Protein AF-X1RGK9-F1 (afdb_monomer_lite)

Organism: NCBI:txid412755

Structure (mmCIF, N/CA/C/O backbone):
data_AF-X1RGK9-F1
#
_entry.id   AF-X1RGK9-F1
#
loop_
_atom_site.group_PDB
_atom_site.id
_atom_site.type_symbol
_atom_site.label_atom_id
_atom_site.label_alt_id
_atom_site.label_comp_id
_atom_site.label_asym_id
_atom_site.label_entity_id
_atom_site.label_seq_id
_atom_site.pdbx_PDB_ins_code
_atom_site.Cartn_x
_atom_site.Cartn_y
_atom_site.Cartn_z
_atom_site.occupancy
_atom_site.B_iso_or_equiv
_atom_site.auth_seq_id
_atom_site.auth_comp_id
_atom_site.auth_asym_id
_atom_site.auth_atom_id
_atom_site.pdbx_PDB_model_num
ATOM 1 N N . MET A 1 1 ? 5.638 -25.342 -13.441 1.00 60.62 1 MET A N 1
ATOM 2 C CA . MET A 1 1 ? 5.131 -24.102 -14.070 1.00 60.62 1 MET A CA 1
ATOM 3 C C . MET A 1 1 ? 6.229 -23.055 -13.988 1.00 60.62 1 MET A C 1
ATOM 5 O O . MET A 1 1 ? 6.783 -22.921 -12.903 1.00 60.62 1 MET A O 1
ATOM 9 N N . PRO A 1 2 ? 6.604 -22.378 -15.085 1.00 78.81 2 PRO A N 1
ATOM 10 C CA . PRO A 1 2 ? 7.580 -21.296 -15.004 1.00 78.81 2 PRO A CA 1
ATOM 11 C C . PRO A 1 2 ? 6.994 -20.099 -14.224 1.00 78.81 2 PRO A C 1
ATOM 13 O O . PRO A 1 2 ? 5.777 -19.889 -14.282 1.00 78.81 2 PRO A O 1
ATOM 16 N N . PRO A 1 3 ? 7.822 -19.326 -13.493 1.00 77.44 3 PRO A N 1
ATOM 17 C CA . PRO A 1 3 ? 7.368 -18.140 -12.767 1.00 77.44 3 PRO A CA 1
ATOM 18 C C . PRO A 1 3 ? 6.632 -17.145 -13.674 1.00 77.44 3 PRO A C 1
ATOM 20 O O . PRO A 1 3 ? 7.043 -16.921 -14.812 1.00 77.44 3 PRO A O 1
ATOM 23 N N . GLY A 1 4 ? 5.557 -16.530 -13.172 1.00 75.56 4 GLY A N 1
ATOM 24 C CA . GLY A 1 4 ? 4.825 -15.465 -13.862 1.00 75.56 4 GLY A CA 1
ATOM 25 C C . GLY A 1 4 ? 3.613 -15.930 -14.672 1.00 75.56 4 GLY A C 1
ATOM 26 O O . GLY A 1 4 ? 2.766 -15.104 -15.007 1.00 75.56 4 GLY A O 1
ATOM 27 N N . VAL A 1 5 ? 3.454 -17.229 -14.943 1.00 77.31 5 VAL A N 1
ATOM 28 C CA . VAL A 1 5 ? 2.288 -17.731 -15.698 1.00 77.31 5 VAL A CA 1
ATOM 29 C C . VAL A 1 5 ? 0.983 -17.523 -14.927 1.00 77.31 5 VAL A C 1
ATOM 31 O O . VAL A 1 5 ? -0.003 -17.067 -15.501 1.00 77.31 5 VAL A O 1
ATOM 34 N N . LEU A 1 6 ? 0.970 -17.818 -13.627 1.00 78.25 6 LEU A N 1
ATOM 35 C CA . LEU A 1 6 ? -0.226 -17.659 -12.795 1.00 78.25 6 LEU A CA 1
ATOM 36 C C . LEU A 1 6 ? -0.311 -16.242 -12.216 1.00 78.25 6 LEU A C 1
ATOM 38 O O . LEU A 1 6 ? -1.367 -15.608 -12.247 1.00 78.25 6 LEU A O 1
ATOM 42 N N . GLU A 1 7 ? 0.809 -15.723 -11.717 1.00 85.00 7 GLU A N 1
ATOM 43 C CA . GLU A 1 7 ? 0.877 -14.448 -11.007 1.00 85.00 7 GLU A CA 1
ATOM 44 C C . GLU A 1 7 ? 0.632 -13.270 -11.950 1.00 85.00 7 GLU A C 1
ATOM 46 O O . GLU A 1 7 ? -0.211 -12.421 -11.665 1.00 85.00 7 GLU A O 1
ATOM 51 N N . VAL A 1 8 ? 1.326 -13.232 -13.092 1.00 79.56 8 VAL A N 1
ATOM 52 C CA . VAL A 1 8 ? 1.167 -12.157 -14.083 1.00 79.56 8 VAL A CA 1
ATOM 53 C C . VAL A 1 8 ? 0.012 -12.473 -15.028 1.00 79.56 8 VAL A C 1
ATOM 55 O O . VAL A 1 8 ? -0.843 -11.619 -15.260 1.00 79.56 8 VAL A O 1
ATOM 58 N N . GLY A 1 9 ? -0.046 -13.706 -15.539 1.00 80.88 9 GLY A N 1
ATOM 59 C CA . GLY A 1 9 ? -1.000 -14.095 -16.580 1.00 80.88 9 GLY A CA 1
ATOM 60 C C . GLY A 1 9 ? -2.466 -14.121 -16.140 1.00 80.88 9 GLY A C 1
ATOM 61 O O . GLY A 1 9 ? -3.345 -13.889 -16.971 1.00 80.88 9 GLY A O 1
ATOM 62 N N . ILE A 1 10 ? -2.738 -14.357 -14.851 1.00 86.19 10 ILE A N 1
ATOM 63 C CA . ILE A 1 10 ? -4.104 -14.457 -14.319 1.00 86.19 10 ILE A CA 1
ATOM 64 C C . ILE A 1 10 ? -4.333 -13.418 -13.223 1.00 86.19 10 ILE A C 1
ATOM 66 O O . ILE A 1 10 ? -5.177 -12.540 -13.375 1.00 86.19 10 ILE A O 1
ATOM 70 N N . LEU A 1 11 ? -3.584 -13.487 -12.121 1.00 88.25 11 LEU A N 1
ATOM 71 C CA . LEU A 1 11 ? -3.888 -12.712 -10.916 1.00 88.25 11 LEU A CA 1
ATOM 72 C C . LEU A 1 11 ? -3.710 -11.198 -11.117 1.00 88.25 11 LEU A C 1
ATOM 74 O O . LEU A 1 11 ? -4.633 -10.435 -10.832 1.00 88.25 11 LEU A O 1
ATOM 78 N N . LEU A 1 12 ? -2.554 -10.745 -11.611 1.00 88.25 12 LEU A N 1
ATOM 79 C CA . LEU A 1 12 ? -2.339 -9.323 -11.908 1.00 88.25 12 LEU A CA 1
ATOM 80 C C . LEU A 1 12 ? -3.211 -8.857 -13.074 1.00 88.25 12 LEU A C 1
ATOM 82 O O . LEU A 1 12 ? -3.789 -7.776 -13.002 1.00 88.25 12 LEU A O 1
ATOM 86 N N . LYS A 1 13 ? -3.386 -9.697 -14.100 1.00 88.75 13 LYS A N 1
ATOM 87 C CA . LYS A 1 13 ? -4.257 -9.373 -15.231 1.00 88.75 13 LYS A CA 1
ATOM 88 C C . LYS A 1 13 ? -5.695 -9.102 -14.791 1.00 88.75 13 LYS A C 1
ATOM 90 O O . LYS A 1 13 ? -6.259 -8.101 -15.218 1.00 88.75 13 LYS A O 1
ATOM 95 N N . LEU A 1 14 ? -6.273 -9.939 -13.928 1.00 92.38 14 LEU A N 1
ATOM 96 C CA . LEU A 1 14 ? -7.616 -9.719 -13.381 1.00 92.38 14 LEU A CA 1
ATOM 97 C C . LEU A 1 14 ? -7.684 -8.427 -12.566 1.00 92.38 14 LEU A C 1
ATOM 99 O O . LEU A 1 14 ? -8.616 -7.650 -12.749 1.00 92.38 14 LEU A O 1
ATOM 103 N N . ARG A 1 15 ? -6.676 -8.163 -11.724 1.00 92.56 15 ARG A N 1
ATOM 104 C CA . ARG A 1 15 ? -6.622 -6.935 -10.918 1.00 92.56 15 ARG A CA 1
ATOM 105 C C . ARG A 1 15 ? -6.625 -5.679 -11.778 1.00 92.56 15 ARG A C 1
ATOM 107 O O . ARG A 1 15 ? -7.378 -4.760 -11.485 1.00 92.56 15 ARG A O 1
ATOM 114 N N . PHE A 1 16 ? -5.815 -5.652 -12.833 1.00 89.25 16 PHE A N 1
ATOM 115 C CA . PHE A 1 16 ? -5.733 -4.501 -13.728 1.00 89.25 16 PHE A CA 1
ATOM 116 C C . PHE A 1 16 ? -6.966 -4.391 -14.632 1.00 89.25 16 PHE A C 1
ATOM 118 O O . PHE A 1 16 ? -7.519 -3.310 -14.779 1.00 89.25 16 PHE A O 1
ATOM 125 N N . SER A 1 17 ? -7.442 -5.508 -15.194 1.00 92.00 17 SER A N 1
ATOM 126 C CA . SER A 1 17 ? -8.556 -5.502 -16.160 1.00 92.00 17 SER A CA 1
ATOM 127 C C . SER A 1 17 ? -9.906 -5.172 -15.520 1.00 92.00 17 SER A C 1
ATOM 129 O O . SER A 1 17 ? -10.789 -4.664 -16.199 1.00 92.00 17 SER A O 1
ATOM 131 N N . LEU A 1 18 ? -10.077 -5.482 -14.232 1.00 95.88 18 LEU A N 1
ATOM 132 C CA . LEU A 1 18 ? -11.292 -5.184 -13.466 1.00 95.88 18 LEU A CA 1
ATOM 133 C C . LEU A 1 18 ? -11.142 -3.940 -12.580 1.00 95.88 18 LEU A C 1
ATOM 135 O O . LEU A 1 18 ? -11.994 -3.705 -11.730 1.00 95.88 18 LEU A O 1
ATOM 139 N N . ASP A 1 19 ? -10.041 -3.198 -12.733 1.00 94.56 19 ASP A N 1
ATOM 140 C CA . ASP A 1 19 ? -9.695 -2.035 -11.913 1.00 94.56 19 ASP A CA 1
ATOM 141 C C . ASP A 1 19 ? -9.839 -2.288 -10.396 1.00 94.56 19 ASP A C 1
ATOM 143 O O . ASP A 1 19 ? -10.379 -1.488 -9.635 1.00 94.56 19 ASP A O 1
ATOM 147 N N . GLN A 1 20 ? -9.345 -3.436 -9.921 1.00 96.06 20 GLN A N 1
ATOM 148 C CA . GLN A 1 20 ? -9.336 -3.801 -8.499 1.00 96.06 20 GLN A CA 1
ATOM 149 C C . GLN A 1 20 ? -8.186 -3.095 -7.768 1.00 96.06 20 GLN A C 1
ATOM 151 O O . GLN A 1 20 ? -7.249 -3.733 -7.272 1.00 96.06 20 GLN A O 1
ATOM 156 N N . TYR A 1 21 ? -8.247 -1.764 -7.731 1.00 96.38 21 TYR A N 1
ATOM 157 C CA . TYR A 1 21 ? -7.167 -0.888 -7.274 1.00 96.38 21 TYR A CA 1
ATOM 158 C C . TYR A 1 21 ? -6.918 -0.915 -5.767 1.00 96.38 21 TYR A C 1
ATOM 160 O O . TYR A 1 21 ? -5.799 -0.642 -5.331 1.00 96.38 21 TYR A O 1
ATOM 168 N N . ILE A 1 22 ? -7.917 -1.314 -4.976 1.00 97.88 22 ILE A N 1
ATOM 169 C CA . ILE A 1 22 ? -7.759 -1.572 -3.545 1.00 97.88 22 ILE A CA 1
ATOM 170 C C . ILE A 1 22 ? -7.599 -3.064 -3.297 1.00 97.88 22 ILE A C 1
ATOM 172 O O . ILE A 1 22 ? -8.483 -3.870 -3.583 1.00 97.88 22 ILE A O 1
ATOM 176 N N . ASN A 1 23 ? -6.496 -3.428 -2.654 1.00 97.62 23 ASN A N 1
ATOM 177 C CA . ASN A 1 23 ? -6.357 -4.716 -2.000 1.00 97.62 23 ASN A CA 1
ATOM 178 C C . ASN A 1 23 ? -6.516 -4.536 -0.488 1.00 97.62 23 ASN A C 1
ATOM 180 O O . ASN A 1 23 ? -5.571 -4.157 0.206 1.00 97.62 23 ASN A O 1
ATOM 184 N N . LEU A 1 24 ? -7.724 -4.798 0.010 1.00 97.44 24 LEU A N 1
ATOM 185 C CA . LEU A 1 24 ? -8.048 -4.686 1.428 1.00 97.44 24 LEU A CA 1
ATOM 186 C C . LEU A 1 24 ? -7.576 -5.930 2.187 1.00 97.44 24 LEU A C 1
ATOM 188 O O . LEU A 1 24 ? -7.890 -7.052 1.790 1.00 97.44 24 LEU A O 1
ATOM 192 N N . ARG A 1 25 ? -6.837 -5.745 3.285 1.00 98.38 25 ARG A N 1
ATOM 193 C CA . ARG A 1 25 ? -6.389 -6.847 4.153 1.00 98.3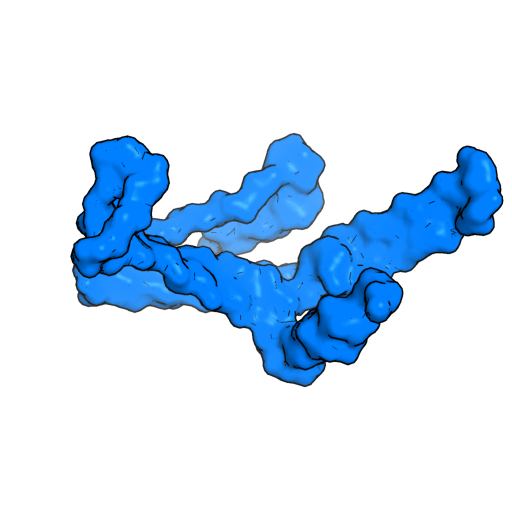8 25 ARG A CA 1
ATOM 194 C C . ARG A 1 25 ? -6.660 -6.527 5.621 1.00 98.38 25 ARG A C 1
ATOM 196 O O . ARG A 1 25 ? -5.811 -5.921 6.279 1.00 98.38 25 ARG A O 1
ATOM 203 N N . PRO A 1 26 ? -7.840 -6.890 6.142 1.00 97.44 26 PRO A N 1
ATOM 204 C CA . PRO A 1 26 ? -8.103 -6.836 7.571 1.00 97.44 26 PRO A CA 1
ATOM 205 C C . PRO A 1 26 ? -7.150 -7.771 8.323 1.00 97.44 26 PRO A C 1
ATOM 207 O O . PRO A 1 26 ? -6.963 -8.921 7.931 1.00 97.44 26 PRO A O 1
ATOM 210 N N . VAL A 1 27 ? -6.560 -7.275 9.405 1.00 97.62 27 VAL A N 1
ATOM 211 C CA . VAL A 1 27 ? -5.707 -8.030 10.321 1.00 97.62 27 VAL A CA 1
ATOM 212 C C . VAL A 1 27 ? -6.321 -7.897 11.705 1.00 97.62 27 VAL A C 1
ATOM 214 O O . VAL A 1 27 ? -6.329 -6.813 12.291 1.00 97.62 27 VAL A O 1
ATOM 217 N N . LYS A 1 28 ? -6.879 -9.002 12.199 1.00 97.00 28 LYS A N 1
ATOM 218 C CA . LYS A 1 28 ? -7.567 -9.054 13.484 1.00 97.00 28 LYS A CA 1
ATOM 219 C C . LYS A 1 28 ? -7.180 -10.312 14.243 1.00 97.00 28 LYS A C 1
ATOM 221 O O . LYS A 1 28 ? -7.259 -11.405 13.684 1.00 97.00 28 LYS A O 1
ATOM 226 N N . LEU A 1 29 ? -6.791 -10.145 15.502 1.00 97.94 29 LEU A N 1
ATOM 227 C CA . LEU A 1 29 ? -6.628 -11.259 16.425 1.00 97.94 29 LEU A CA 1
ATOM 228 C C . LEU A 1 29 ? -7.982 -11.552 17.076 1.00 97.94 29 LEU A C 1
ATOM 230 O O . LEU A 1 29 ? -8.606 -10.668 17.658 1.00 97.94 29 LEU A O 1
ATOM 234 N N . TYR A 1 30 ? -8.462 -12.784 16.931 1.00 97.50 30 TYR A N 1
ATOM 235 C CA . TYR A 1 30 ? -9.732 -13.214 17.511 1.00 97.50 30 TYR A CA 1
ATOM 236 C C . TYR A 1 30 ? -9.512 -13.911 18.860 1.00 97.50 30 TYR A C 1
ATOM 238 O O . TYR A 1 30 ? -8.459 -14.518 19.066 1.00 97.50 30 TYR A O 1
ATOM 246 N N . PRO A 1 31 ? -10.499 -13.869 19.775 1.00 97.19 31 PRO A N 1
ATOM 247 C CA . PRO A 1 31 ? -10.446 -14.636 21.016 1.00 97.19 31 PRO A CA 1
ATOM 248 C C . PRO A 1 31 ? -10.191 -16.126 20.759 1.00 97.19 31 PRO A C 1
ATOM 250 O O . PRO A 1 31 ? -10.825 -16.725 19.891 1.00 97.19 31 PRO A O 1
ATOM 253 N N . GLY A 1 32 ? -9.268 -16.717 21.519 1.00 95.50 32 GLY A N 1
ATOM 254 C CA . GLY A 1 32 ? -8.913 -18.136 21.413 1.00 95.50 32 GLY A CA 1
ATOM 255 C C . GLY A 1 32 ? -7.946 -18.491 20.278 1.00 95.50 32 GLY A C 1
ATOM 256 O O . GLY A 1 32 ? -7.651 -19.667 20.099 1.00 95.50 32 GLY A O 1
ATOM 257 N N . VAL A 1 33 ? -7.446 -17.510 19.520 1.00 96.81 33 VAL A N 1
ATOM 258 C CA . VAL A 1 33 ? -6.387 -17.726 18.524 1.00 96.81 33 VAL A CA 1
ATOM 259 C C . VAL A 1 33 ? -5.025 -17.452 19.157 1.00 96.81 33 VAL A C 1
ATOM 261 O O . VAL A 1 33 ? -4.815 -16.381 19.727 1.00 96.81 33 VAL A O 1
ATOM 264 N N . ASP A 1 34 ? -4.092 -18.396 19.021 1.00 95.56 34 ASP A N 1
ATOM 265 C CA . ASP A 1 34 ? -2.724 -18.235 19.519 1.00 95.56 34 ASP A CA 1
ATOM 266 C C . ASP A 1 34 ? -2.006 -17.080 18.808 1.00 95.56 34 ASP A C 1
ATOM 268 O O . ASP A 1 34 ? -1.948 -17.008 17.576 1.00 95.56 34 ASP A O 1
ATOM 272 N N . CYS A 1 35 ? -1.429 -16.171 19.597 1.00 96.12 35 CYS A N 1
ATOM 273 C CA . CYS A 1 35 ? -0.667 -15.035 19.095 1.00 96.12 35 CYS A CA 1
ATOM 274 C C . CYS A 1 35 ? 0.840 -15.304 19.230 1.00 96.12 35 CYS A C 1
ATOM 276 O O . CYS A 1 35 ? 1.314 -15.552 20.339 1.00 96.12 35 CYS A O 1
ATOM 278 N N . PRO A 1 36 ? 1.631 -15.209 18.143 1.00 97.06 36 PRO A N 1
ATOM 279 C CA . PRO A 1 36 ? 3.080 -15.402 18.216 1.00 97.06 36 PRO A CA 1
ATOM 280 C C . PRO A 1 36 ? 3.809 -14.227 18.888 1.00 97.06 36 PRO A C 1
ATOM 282 O O . PRO A 1 36 ? 4.995 -14.333 19.198 1.00 97.06 36 PRO A O 1
ATOM 285 N N . LEU A 1 37 ? 3.136 -13.088 19.079 1.00 97.25 37 LEU A N 1
ATOM 286 C CA . LEU A 1 37 ? 3.700 -11.930 19.762 1.00 97.25 37 LEU A CA 1
ATOM 287 C C . LEU A 1 37 ? 3.488 -12.070 21.267 1.00 97.25 37 LEU A C 1
ATOM 289 O O . LEU A 1 37 ? 2.369 -12.274 21.734 1.00 97.25 37 LEU A O 1
ATOM 293 N N . LYS A 1 38 ? 4.575 -11.915 22.022 1.00 97.00 38 LYS A N 1
ATOM 294 C CA . LYS A 1 38 ? 4.537 -11.944 23.482 1.00 97.00 38 LYS A CA 1
ATOM 295 C C . LYS A 1 38 ? 3.644 -10.817 24.018 1.00 97.00 38 LYS A C 1
ATOM 297 O O . LYS A 1 38 ? 3.737 -9.689 23.539 1.00 97.00 38 LYS A O 1
ATOM 302 N N . ASP A 1 39 ? 2.834 -11.133 25.029 1.00 95.69 39 ASP A N 1
ATOM 303 C CA . ASP A 1 39 ? 1.991 -10.184 25.768 1.00 95.69 39 ASP A CA 1
ATOM 304 C C . ASP A 1 39 ? 1.014 -9.398 24.861 1.00 95.69 39 ASP A C 1
ATOM 306 O O . ASP A 1 39 ? 0.833 -8.187 25.019 1.00 95.69 39 ASP A O 1
ATOM 310 N N . LYS A 1 40 ? 0.420 -10.079 23.866 1.00 96.94 40 LYS A N 1
ATOM 311 C CA . LYS A 1 40 ? -0.571 -9.506 22.940 1.00 96.94 40 LYS A CA 1
ATOM 312 C C . LYS A 1 40 ? -1.858 -10.322 22.875 1.00 96.94 40 LYS A C 1
ATOM 314 O O . LYS A 1 40 ? -1.807 -11.526 22.626 1.00 96.94 40 LYS A O 1
ATOM 319 N N . GLY A 1 41 ? -2.992 -9.644 23.049 1.00 96.31 41 GLY A N 1
ATOM 320 C CA . GLY A 1 41 ? -4.338 -10.214 23.034 1.00 96.31 41 GLY A CA 1
ATOM 321 C C . GLY A 1 41 ? -5.241 -9.655 21.923 1.00 96.31 41 GLY A C 1
ATOM 322 O O . GLY A 1 41 ? -4.830 -8.773 21.161 1.00 96.31 41 GLY A O 1
ATOM 323 N N . PRO A 1 42 ? -6.478 -10.172 21.786 1.00 96.19 42 PRO A N 1
ATOM 324 C CA . PRO A 1 42 ? -7.455 -9.735 20.779 1.00 96.19 42 PRO A CA 1
ATOM 325 C C . PRO A 1 42 ? -7.717 -8.220 20.743 1.00 96.19 42 PRO A C 1
ATOM 327 O O . PRO A 1 42 ? -8.013 -7.663 19.687 1.00 96.19 42 PRO A O 1
ATOM 330 N N . GLU A 1 43 ? -7.587 -7.543 21.881 1.00 94.94 43 GLU A N 1
ATOM 331 C CA . GLU A 1 43 ? -7.710 -6.093 22.030 1.00 94.94 43 GLU A CA 1
ATOM 332 C C . GLU A 1 43 ? -6.552 -5.293 21.408 1.00 94.94 43 GLU A C 1
ATOM 334 O O . GLU A 1 43 ? -6.732 -4.121 21.074 1.00 94.94 43 GLU A O 1
ATOM 339 N N . ASP A 1 44 ? -5.380 -5.902 21.206 1.00 96.25 44 ASP A N 1
ATOM 340 C CA . ASP A 1 44 ? -4.192 -5.218 20.685 1.00 96.25 44 ASP A CA 1
ATOM 341 C C . ASP A 1 44 ? -4.144 -5.149 19.150 1.00 96.25 44 ASP A C 1
ATOM 343 O O . ASP A 1 44 ? -3.439 -4.305 18.589 1.00 96.25 44 ASP A O 1
ATOM 347 N N . ILE A 1 45 ? -4.833 -6.059 18.450 1.00 97.12 45 ILE A N 1
ATOM 348 C CA . ILE A 1 45 ? -4.670 -6.254 17.002 1.00 97.12 45 ILE A CA 1
ATOM 349 C C . ILE A 1 45 ? -6.029 -6.206 16.297 1.00 97.12 45 ILE A C 1
ATOM 351 O O . ILE A 1 45 ? -6.694 -7.222 16.108 1.00 97.12 45 ILE A O 1
ATOM 355 N N . ASP A 1 46 ? -6.404 -5.012 15.835 1.00 96.8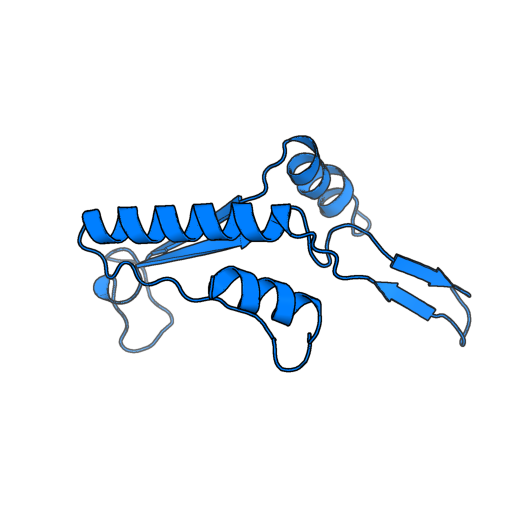1 46 ASP A N 1
ATOM 356 C CA . ASP A 1 46 ? -7.500 -4.785 14.882 1.00 96.81 46 ASP A CA 1
ATOM 357 C C . ASP A 1 46 ? -7.137 -3.594 13.982 1.00 96.81 46 ASP A C 1
ATOM 359 O O . ASP A 1 46 ? -7.381 -2.426 14.306 1.00 96.81 46 ASP A O 1
ATOM 363 N N . PHE A 1 47 ? -6.544 -3.882 12.825 1.00 97.62 47 PHE A N 1
ATOM 364 C CA . PHE A 1 47 ? -6.242 -2.877 11.809 1.00 97.62 47 PHE A CA 1
ATOM 365 C C . PHE A 1 47 ? -6.507 -3.413 10.405 1.00 97.62 47 PHE A C 1
ATOM 367 O O . PHE A 1 47 ? -6.768 -4.594 10.196 1.00 97.62 47 PHE A O 1
ATOM 374 N N . VAL A 1 48 ? -6.483 -2.523 9.419 1.00 98.38 48 VAL A N 1
ATOM 375 C CA . VAL A 1 48 ? -6.708 -2.885 8.021 1.00 98.38 48 VAL A CA 1
ATOM 376 C C . VAL A 1 48 ? -5.575 -2.316 7.190 1.00 98.38 48 VAL A C 1
ATOM 378 O O . VAL A 1 48 ? -5.271 -1.129 7.289 1.00 98.38 48 VAL A O 1
ATOM 381 N N . VAL A 1 49 ? -4.960 -3.155 6.359 1.00 98.62 49 VAL A N 1
ATOM 382 C CA . VAL A 1 49 ? -4.039 -2.685 5.325 1.00 98.62 49 VAL A CA 1
ATOM 383 C C . VAL A 1 49 ? -4.855 -2.345 4.087 1.00 98.62 49 VAL A C 1
ATOM 385 O O . VAL A 1 49 ? -5.492 -3.217 3.493 1.00 98.62 49 VAL A O 1
ATOM 388 N N . VAL A 1 50 ? -4.817 -1.076 3.697 1.00 98.50 50 VAL A N 1
ATOM 389 C CA . VAL A 1 50 ? -5.286 -0.609 2.392 1.00 98.50 50 VAL A CA 1
ATOM 390 C C . VAL A 1 50 ? -4.064 -0.549 1.487 1.00 98.50 50 VAL A C 1
ATOM 392 O O . VAL A 1 50 ? -3.180 0.281 1.688 1.00 98.50 50 VAL A O 1
ATOM 395 N N . ARG A 1 51 ? -3.967 -1.482 0.539 1.00 98.38 51 ARG A N 1
ATOM 396 C CA . ARG A 1 51 ? -2.836 -1.569 -0.388 1.00 98.38 51 ARG A CA 1
ATOM 397 C C . ARG A 1 51 ? -3.273 -1.159 -1.788 1.00 98.38 51 ARG A C 1
ATOM 399 O O . ARG A 1 51 ? -4.182 -1.779 -2.338 1.00 98.38 51 ARG A O 1
ATOM 406 N N . GLU A 1 52 ? -2.567 -0.195 -2.370 1.00 97.62 52 GLU A N 1
ATOM 407 C CA . GLU A 1 52 ? -2.663 0.111 -3.800 1.00 97.62 52 GLU A CA 1
ATOM 408 C C . GLU A 1 52 ? -2.240 -1.120 -4.618 1.00 97.62 52 GLU A C 1
ATOM 410 O O . GLU A 1 52 ? -1.262 -1.803 -4.286 1.00 97.62 52 GLU A O 1
ATOM 415 N N . ASN A 1 53 ? -3.036 -1.464 -5.629 1.00 95.62 53 ASN A N 1
ATOM 416 C CA . ASN A 1 53 ? -2.984 -2.776 -6.267 1.00 95.62 53 ASN A CA 1
ATOM 417 C C . ASN A 1 53 ? -2.958 -2.738 -7.805 1.00 95.62 53 ASN A C 1
ATOM 419 O O . ASN A 1 53 ? -2.954 -3.801 -8.430 1.00 95.62 53 ASN A O 1
ATOM 423 N N . THR A 1 54 ? -2.931 -1.547 -8.401 1.00 93.00 54 THR A N 1
ATOM 424 C CA . THR A 1 54 ? -2.919 -1.306 -9.853 1.00 93.00 54 THR A CA 1
ATOM 425 C C . THR A 1 54 ? -1.626 -0.665 -10.368 1.00 93.00 54 THR A C 1
ATOM 427 O O . THR A 1 54 ? -1.337 -0.778 -11.555 1.00 93.00 54 THR A O 1
ATOM 430 N N . GLY A 1 55 ? -0.822 -0.055 -9.495 1.00 92.94 55 GLY A N 1
ATOM 431 C CA . GLY A 1 55 ? 0.419 0.635 -9.828 1.00 92.94 55 GLY A CA 1
ATOM 432 C C . GLY A 1 55 ? 1.673 -0.011 -9.229 1.00 92.94 55 GLY A C 1
ATOM 433 O O . GLY A 1 55 ? 1.765 -1.215 -8.960 1.00 92.94 55 GLY A O 1
ATOM 434 N N . GLY A 1 56 ? 2.696 0.817 -9.049 1.00 93.88 56 GLY A N 1
ATOM 435 C CA . GLY A 1 56 ? 3.972 0.459 -8.451 1.00 93.88 56 GLY A CA 1
ATOM 436 C C . GLY A 1 56 ? 4.849 -0.425 -9.334 1.00 93.88 56 GLY A C 1
ATOM 437 O O . GLY A 1 56 ? 4.875 -0.311 -10.560 1.00 93.88 56 GLY A O 1
ATOM 438 N N . LEU A 1 57 ? 5.621 -1.299 -8.685 1.00 93.12 57 LEU A N 1
ATOM 439 C CA . LEU A 1 57 ? 6.615 -2.172 -9.328 1.00 93.12 57 LEU A CA 1
ATOM 440 C C . LEU A 1 57 ? 6.005 -3.315 -10.151 1.00 93.12 57 LEU A C 1
ATOM 442 O O . LEU A 1 57 ? 6.720 -3.981 -10.898 1.00 93.12 57 LEU A O 1
ATOM 446 N N . TYR A 1 58 ? 4.715 -3.605 -9.972 1.00 89.94 58 TYR A N 1
ATOM 447 C CA . TYR A 1 58 ? 4.065 -4.788 -10.555 1.00 89.94 58 TYR A CA 1
ATOM 448 C C . TYR A 1 58 ? 3.385 -4.507 -11.893 1.00 89.94 58 TYR A C 1
ATOM 450 O O . TYR A 1 58 ? 2.777 -5.398 -12.476 1.00 89.94 58 TYR A O 1
ATOM 458 N N . THR A 1 59 ? 3.531 -3.287 -12.401 1.00 88.06 59 THR A N 1
ATOM 459 C CA . THR A 1 59 ? 2.961 -2.848 -13.678 1.00 88.06 59 THR A CA 1
ATOM 460 C C . THR A 1 59 ? 3.674 -3.445 -14.896 1.00 88.06 59 THR A C 1
ATOM 462 O O . THR A 1 59 ? 3.206 -3.281 -16.015 1.00 88.06 59 THR A O 1
ATOM 465 N N . GLY A 1 60 ? 4.802 -4.141 -14.702 1.00 88.06 60 GLY A N 1
ATOM 466 C CA . GLY A 1 60 ? 5.562 -4.765 -15.790 1.00 88.06 60 GLY A CA 1
ATOM 467 C C . GLY A 1 60 ? 6.403 -3.784 -16.612 1.00 88.06 60 GLY A C 1
ATOM 468 O O . GLY A 1 60 ? 6.934 -4.166 -17.651 1.00 88.06 60 GLY A O 1
ATOM 469 N N . HIS A 1 61 ? 6.544 -2.537 -16.156 1.0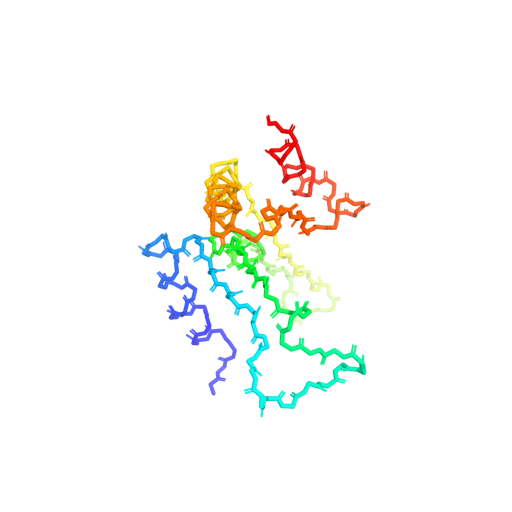0 92.56 61 HIS A N 1
ATOM 470 C CA . HIS A 1 61 ? 7.390 -1.543 -16.804 1.00 92.56 61 HIS A CA 1
ATOM 471 C C . HIS A 1 61 ? 8.866 -1.817 -16.525 1.00 92.56 61 HIS A C 1
ATOM 473 O O . HIS A 1 61 ? 9.303 -1.803 -15.375 1.00 92.56 61 HIS A O 1
ATOM 479 N N . GLY A 1 62 ? 9.643 -2.010 -17.583 1.00 94.75 62 GLY A N 1
ATOM 480 C CA . GLY A 1 62 ? 11.049 -2.368 -17.482 1.00 94.75 62 GLY A CA 1
ATOM 481 C C . GLY A 1 62 ? 11.513 -3.110 -18.725 1.00 94.75 62 GLY A C 1
ATOM 482 O O . GLY A 1 62 ? 10.875 -3.056 -19.777 1.00 94.75 62 GLY A O 1
ATOM 483 N N . GLY A 1 63 ? 12.625 -3.819 -18.604 1.00 95.62 63 GLY A N 1
ATOM 484 C CA . GLY A 1 63 ? 13.158 -4.620 -19.694 1.00 95.62 63 GLY A CA 1
ATOM 485 C C . GLY A 1 63 ? 14.514 -5.215 -19.365 1.00 95.62 63 GLY A C 1
ATOM 486 O O . GLY A 1 63 ? 15.076 -4.994 -18.294 1.00 95.62 63 GLY A O 1
ATOM 487 N N . VAL A 1 64 ? 15.049 -5.981 -20.312 1.00 97.25 64 VAL A N 1
ATOM 488 C CA . VAL A 1 64 ? 16.395 -6.544 -20.216 1.00 97.25 64 VAL A CA 1
ATOM 489 C C . VAL A 1 64 ? 17.156 -6.221 -21.491 1.00 97.25 64 VAL A C 1
ATOM 491 O O . VAL A 1 64 ? 16.639 -6.400 -22.593 1.00 97.25 64 VAL A O 1
ATOM 494 N N . THR A 1 65 ? 18.398 -5.776 -21.344 1.00 97.62 65 THR A N 1
ATOM 495 C CA . THR A 1 65 ? 19.338 -5.570 -22.450 1.00 97.62 65 THR A CA 1
ATOM 496 C C . THR A 1 65 ? 20.550 -6.478 -22.278 1.00 97.62 65 THR A C 1
ATOM 498 O O . THR A 1 65 ? 20.951 -6.781 -21.155 1.00 97.62 65 THR A O 1
ATOM 501 N N . ARG A 1 66 ? 21.123 -6.941 -23.400 1.00 96.44 66 ARG A N 1
ATOM 502 C CA . ARG A 1 66 ? 22.284 -7.858 -23.431 1.00 96.44 66 ARG A CA 1
ATOM 503 C C . ARG A 1 66 ? 22.080 -9.136 -22.602 1.00 96.44 66 ARG A C 1
ATOM 505 O O . ARG A 1 66 ? 23.014 -9.628 -21.967 1.00 96.44 66 ARG A O 1
ATOM 512 N N . LYS A 1 67 ? 20.849 -9.657 -22.618 1.00 97.31 67 LYS A N 1
ATOM 513 C CA . LYS A 1 67 ? 20.447 -10.852 -21.871 1.00 97.31 67 LYS A CA 1
ATOM 514 C C . LYS A 1 67 ? 21.348 -12.045 -22.201 1.00 97.31 67 LYS A C 1
ATOM 516 O O . LYS A 1 67 ? 21.596 -12.314 -23.373 1.00 97.31 67 LYS A O 1
ATOM 521 N N . GLY A 1 68 ? 21.801 -12.762 -21.179 1.00 96.75 68 GLY A N 1
ATOM 522 C CA . GLY A 1 68 ? 22.682 -13.922 -21.301 1.00 96.75 68 GLY A CA 1
ATOM 523 C C . GLY A 1 68 ? 24.164 -13.580 -21.465 1.00 96.75 68 GLY A C 1
ATOM 524 O O . GLY A 1 68 ? 24.953 -14.474 -21.756 1.00 96.75 68 GLY A O 1
ATOM 525 N N . THR A 1 69 ? 24.560 -12.316 -21.291 1.00 97.69 69 THR A N 1
ATOM 526 C CA . THR A 1 69 ? 25.969 -11.891 -21.351 1.00 97.69 69 THR A CA 1
ATOM 527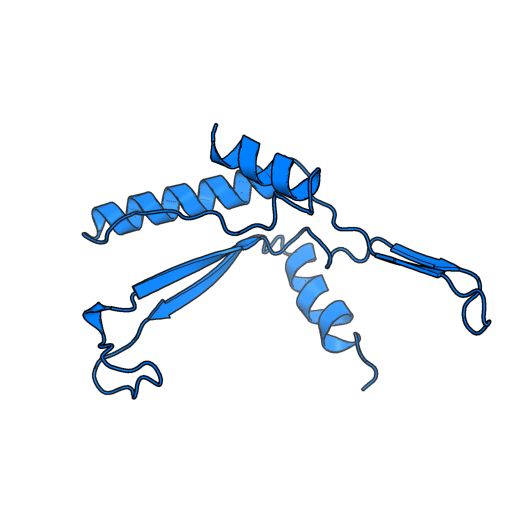 C C . THR A 1 69 ? 26.446 -11.367 -19.991 1.00 97.69 69 THR A C 1
ATOM 529 O O . THR A 1 69 ? 25.621 -10.927 -19.193 1.00 97.69 69 THR A O 1
ATOM 532 N N . PRO A 1 70 ? 27.767 -11.306 -19.724 1.00 97.75 70 PRO A N 1
ATOM 533 C CA . PRO A 1 70 ? 28.302 -10.663 -18.515 1.00 97.75 70 PRO A CA 1
ATOM 534 C C . PRO A 1 70 ? 27.965 -9.167 -18.375 1.00 97.75 70 PRO A C 1
ATOM 536 O O . PRO A 1 70 ? 28.198 -8.586 -17.320 1.00 97.75 70 PRO A O 1
ATOM 539 N N . TYR A 1 71 ? 27.436 -8.537 -19.430 1.00 97.81 71 TYR A N 1
ATOM 540 C CA . TYR A 1 71 ? 27.038 -7.128 -19.461 1.00 97.81 71 TYR A CA 1
ATOM 541 C C . TYR A 1 71 ? 25.513 -6.946 -19.430 1.00 97.81 71 TYR A C 1
ATOM 543 O O . TYR A 1 71 ? 25.014 -5.916 -19.888 1.00 97.81 71 TYR A O 1
ATOM 551 N N . GLU A 1 72 ? 24.772 -7.961 -18.981 1.00 98.38 72 GLU A N 1
ATOM 552 C CA . GLU A 1 72 ? 23.315 -7.918 -18.877 1.00 98.38 72 GLU A CA 1
ATOM 553 C C . GLU A 1 72 ? 22.852 -6.799 -17.936 1.00 98.38 72 GLU A C 1
ATOM 555 O O . GLU A 1 72 ? 23.368 -6.629 -16.832 1.00 98.38 72 GLU A O 1
ATOM 560 N N . VAL A 1 73 ? 21.843 -6.045 -18.376 1.00 98.00 73 VAL A N 1
ATOM 561 C CA . VAL A 1 73 ? 21.187 -5.015 -17.567 1.00 98.00 73 VAL A CA 1
ATOM 562 C C . VAL A 1 73 ? 19.692 -5.277 -17.572 1.00 98.00 73 VAL A C 1
ATOM 564 O O . VAL A 1 73 ? 19.067 -5.273 -18.634 1.00 98.00 73 VAL A O 1
ATOM 567 N N . ALA A 1 74 ? 19.121 -5.457 -16.383 1.00 97.62 74 ALA A N 1
ATOM 568 C CA . ALA A 1 74 ? 17.686 -5.556 -16.166 1.00 97.62 74 ALA A CA 1
ATOM 569 C C . ALA A 1 74 ? 17.188 -4.301 -15.444 1.00 97.62 74 ALA A C 1
ATOM 571 O O . ALA A 1 74 ? 17.744 -3.899 -14.422 1.00 97.62 74 ALA A O 1
ATOM 572 N N . THR A 1 75 ? 16.134 -3.688 -15.968 1.00 96.88 75 THR A N 1
ATOM 573 C CA . THR A 1 75 ? 15.466 -2.542 -15.352 1.00 96.88 75 THR A CA 1
ATOM 574 C C . THR A 1 75 ? 14.044 -2.921 -14.977 1.00 96.88 75 THR A C 1
ATOM 576 O O . THR A 1 75 ? 13.361 -3.623 -15.720 1.00 96.88 75 THR A O 1
ATOM 579 N N . GLN A 1 76 ? 13.597 -2.436 -13.822 1.00 95.81 76 GLN A N 1
ATOM 580 C CA . GLN A 1 76 ? 12.210 -2.526 -13.382 1.00 95.81 76 GLN A CA 1
ATOM 581 C C . GLN A 1 76 ? 11.810 -1.183 -12.786 1.00 95.81 76 GLN A C 1
ATOM 583 O O . GLN A 1 76 ? 12.502 -0.652 -11.916 1.00 95.81 76 GLN A O 1
ATOM 588 N N . MET A 1 77 ? 10.705 -0.626 -13.265 1.00 96.06 77 MET A N 1
ATOM 589 C CA . MET A 1 77 ? 10.247 0.709 -12.906 1.00 96.06 77 MET A CA 1
ATOM 590 C C . MET A 1 77 ? 9.059 0.632 -11.949 1.00 96.06 77 MET A C 1
ATOM 592 O O . MET A 1 77 ? 8.123 -0.142 -12.142 1.00 96.06 77 MET A O 1
ATOM 596 N N . MET A 1 78 ? 9.099 1.458 -10.904 1.00 96.44 78 MET A N 1
ATOM 597 C CA . MET A 1 78 ? 7.955 1.705 -10.031 1.00 96.44 78 MET A CA 1
ATOM 598 C C . MET A 1 78 ? 7.159 2.871 -10.611 1.00 96.44 78 MET A C 1
ATOM 600 O O . MET A 1 78 ? 7.659 3.994 -10.627 1.00 96.44 78 MET A O 1
ATOM 604 N N . VAL A 1 79 ? 5.941 2.606 -11.081 1.00 96.19 79 VAL A N 1
ATOM 605 C CA . VAL A 1 79 ? 5.128 3.611 -11.778 1.00 96.19 79 VAL A CA 1
ATOM 606 C C . VAL A 1 79 ? 3.849 3.880 -11.000 1.00 96.19 79 VAL A C 1
ATOM 608 O O . VAL A 1 79 ? 3.073 2.966 -10.736 1.00 96.19 79 VAL A O 1
ATOM 611 N N . TYR A 1 80 ? 3.640 5.141 -10.644 1.00 97.31 80 TYR A N 1
ATOM 612 C CA . TYR A 1 80 ? 2.406 5.652 -10.064 1.00 97.31 80 TYR A CA 1
ATOM 613 C C . TYR A 1 80 ? 2.029 6.924 -10.807 1.00 97.31 80 TYR A C 1
ATOM 615 O O . TYR A 1 80 ? 2.889 7.781 -11.017 1.00 97.31 80 TYR A O 1
ATOM 623 N N . ASP A 1 81 ? 0.759 7.058 -11.169 1.00 96.19 81 ASP A N 1
ATOM 624 C CA . ASP A 1 81 ? 0.193 8.360 -11.496 1.00 96.19 81 ASP A CA 1
ATOM 625 C C . ASP A 1 81 ? -0.527 8.955 -10.275 1.00 96.19 81 ASP A C 1
ATOM 627 O O . ASP A 1 81 ? -0.702 8.305 -9.238 1.00 96.19 81 ASP A O 1
ATOM 631 N N . ARG A 1 82 ? -0.915 10.227 -10.388 1.00 97.25 82 ARG A N 1
ATOM 632 C CA . ARG A 1 82 ? -1.584 10.956 -9.308 1.00 97.25 82 ARG A CA 1
ATOM 633 C C . ARG A 1 82 ? -2.965 10.370 -8.991 1.00 97.25 82 ARG A C 1
ATOM 635 O O . ARG A 1 82 ? -3.302 10.231 -7.822 1.00 97.25 82 ARG A O 1
ATOM 642 N N . GLN A 1 83 ? -3.718 9.957 -10.009 1.00 97.31 83 GLN A N 1
ATOM 643 C CA . GLN A 1 83 ? -5.063 9.407 -9.848 1.00 97.31 83 GLN A CA 1
ATOM 644 C C . GLN A 1 83 ? -5.055 8.100 -9.043 1.00 97.31 83 GLN A C 1
ATOM 646 O O . GLN A 1 83 ? -5.901 7.917 -8.170 1.00 97.31 83 GLN A O 1
ATOM 651 N N . MET A 1 84 ? -4.097 7.204 -9.305 1.00 97.19 84 MET A N 1
ATOM 652 C CA . MET A 1 84 ? -3.906 5.940 -8.589 1.00 97.19 84 MET A CA 1
ATOM 653 C C . MET A 1 84 ? -3.639 6.167 -7.101 1.00 97.19 84 MET A C 1
ATOM 655 O O . MET A 1 84 ? -4.190 5.455 -6.258 1.00 97.19 84 MET A O 1
ATOM 659 N N . VAL A 1 85 ? -2.798 7.155 -6.788 1.00 98.38 85 VAL A N 1
ATOM 660 C CA . VAL A 1 85 ? -2.465 7.534 -5.411 1.00 98.38 85 VAL A CA 1
ATOM 661 C C . VAL A 1 85 ? -3.688 8.139 -4.724 1.00 98.38 85 VAL A C 1
ATOM 663 O O . VAL A 1 85 ? -4.094 7.647 -3.670 1.00 98.38 85 VAL A O 1
ATOM 666 N N . ASP A 1 86 ? -4.324 9.130 -5.349 1.00 98.44 86 ASP A N 1
ATOM 667 C CA . ASP A 1 86 ? -5.445 9.871 -4.766 1.00 98.44 86 ASP A CA 1
ATOM 668 C C . ASP A 1 86 ? -6.630 8.963 -4.451 1.00 98.44 86 ASP A C 1
ATOM 670 O O . ASP A 1 86 ? -7.097 8.942 -3.315 1.00 98.44 86 ASP A O 1
ATOM 674 N N . ARG A 1 87 ? -7.065 8.123 -5.399 1.00 98.25 87 ARG A N 1
ATOM 675 C CA . ARG A 1 87 ? -8.198 7.208 -5.167 1.00 98.25 87 ARG A CA 1
ATOM 676 C C . ARG A 1 87 ? -7.916 6.186 -4.065 1.00 98.25 87 ARG A C 1
ATOM 678 O O . ARG A 1 87 ? -8.831 5.738 -3.371 1.00 98.25 87 ARG A O 1
ATOM 685 N N . CYS A 1 88 ? -6.651 5.787 -3.903 1.00 98.50 88 CYS A N 1
ATOM 686 C CA . CYS A 1 88 ? -6.250 4.874 -2.840 1.00 98.50 88 CYS A CA 1
ATOM 687 C C . CYS A 1 88 ? -6.279 5.567 -1.476 1.00 98.50 88 CYS A C 1
ATOM 689 O O . CYS A 1 88 ? -6.771 4.992 -0.501 1.00 98.50 88 CYS A O 1
ATOM 691 N N . LEU A 1 89 ? -5.761 6.794 -1.407 1.00 98.62 89 LEU A N 1
ATOM 692 C CA . LEU A 1 89 ? -5.770 7.604 -0.195 1.00 98.62 89 LEU A CA 1
ATOM 693 C C . LEU A 1 89 ? -7.192 7.986 0.205 1.00 98.62 89 LEU A C 1
ATOM 695 O O . LEU A 1 89 ? -7.555 7.793 1.362 1.00 98.62 89 LEU A O 1
ATOM 699 N N . GLU A 1 90 ? -8.023 8.427 -0.737 1.00 98.56 90 GLU A N 1
ATOM 700 C CA . GLU A 1 90 ? -9.430 8.752 -0.505 1.00 98.56 90 GLU A CA 1
ATOM 701 C C . GLU A 1 90 ? -10.170 7.571 0.134 1.00 98.56 90 GLU A C 1
ATOM 703 O O . GLU A 1 90 ? -10.811 7.722 1.178 1.00 98.56 90 GLU A O 1
ATOM 708 N N . TYR A 1 91 ? -10.017 6.368 -0.431 1.00 98.62 91 TYR A N 1
ATOM 709 C CA . TYR A 1 91 ? -10.580 5.151 0.150 1.00 98.62 91 TYR A CA 1
ATOM 710 C C . TYR A 1 91 ? -10.059 4.907 1.575 1.00 98.62 91 TYR A C 1
ATOM 712 O O . TYR A 1 91 ? -10.838 4.603 2.481 1.00 98.62 91 TYR A O 1
ATOM 720 N N . ALA A 1 92 ? -8.751 5.053 1.800 1.00 98.69 92 ALA A N 1
ATOM 721 C CA . ALA A 1 92 ? -8.138 4.827 3.106 1.00 98.69 92 ALA A CA 1
ATOM 722 C C . ALA A 1 92 ? -8.614 5.835 4.168 1.00 98.69 92 ALA A C 1
ATOM 724 O O . ALA A 1 92 ? -8.895 5.441 5.302 1.00 98.69 92 ALA A O 1
ATOM 725 N N . PHE A 1 93 ? -8.757 7.113 3.808 1.00 98.69 93 PHE A N 1
ATOM 726 C CA . PHE A 1 93 ? -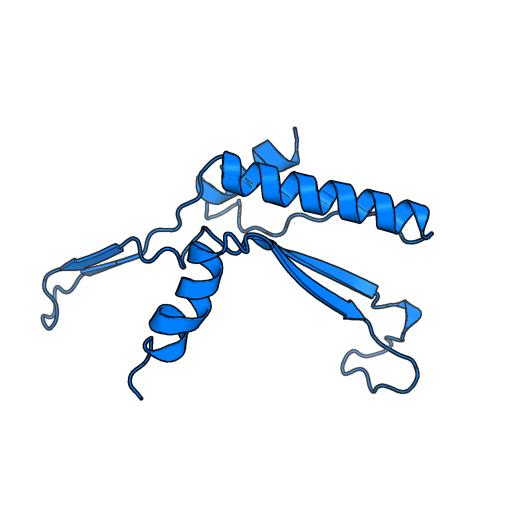9.302 8.155 4.679 1.00 98.69 93 PHE A CA 1
ATOM 727 C C . PHE A 1 93 ? -10.786 7.927 4.979 1.00 98.69 93 PHE A C 1
ATOM 729 O O . PHE A 1 93 ? -11.193 8.043 6.137 1.00 98.69 93 PHE A O 1
ATOM 736 N N . ASN A 1 94 ? -11.586 7.553 3.974 1.00 98.56 94 ASN A N 1
ATOM 737 C CA . ASN A 1 94 ? -12.988 7.169 4.159 1.00 98.56 94 ASN A CA 1
ATOM 738 C C . ASN A 1 94 ? -13.119 5.995 5.138 1.00 98.56 94 ASN A C 1
ATOM 740 O O . ASN A 1 94 ? -13.888 6.068 6.095 1.00 98.56 94 ASN A O 1
ATOM 744 N N . LEU A 1 95 ? -12.314 4.945 4.958 1.00 98.44 95 LEU A N 1
ATOM 745 C CA . LEU A 1 95 ? -12.312 3.790 5.853 1.00 98.44 95 LEU A CA 1
ATOM 746 C C . LEU A 1 95 ? -11.867 4.159 7.274 1.00 98.44 95 LEU A C 1
ATOM 748 O O . LEU A 1 95 ? -12.440 3.670 8.246 1.00 98.44 95 LEU A O 1
ATOM 752 N N . ALA A 1 96 ? -10.855 5.016 7.417 1.00 98.50 96 ALA A N 1
ATOM 753 C CA . ALA A 1 96 ? -10.406 5.486 8.723 1.00 98.50 96 ALA A CA 1
ATOM 754 C C . ALA A 1 96 ? -11.511 6.269 9.456 1.00 98.50 96 ALA A C 1
ATOM 756 O O . ALA A 1 96 ? -11.714 6.044 10.650 1.00 98.50 96 ALA A O 1
ATOM 757 N N . ARG A 1 97 ? -12.269 7.121 8.744 1.00 98.50 97 ARG A N 1
ATOM 758 C CA . ARG A 1 97 ? -13.448 7.819 9.287 1.00 98.50 97 ARG A CA 1
ATOM 759 C C . ARG A 1 97 ? -14.544 6.848 9.719 1.00 98.50 97 ARG A C 1
ATOM 761 O O . ARG A 1 97 ? -14.947 6.901 10.875 1.00 98.50 97 ARG A O 1
ATOM 768 N N . ALA A 1 98 ? -14.936 5.911 8.856 1.00 98.38 98 ALA A N 1
ATOM 769 C CA . ALA A 1 98 ? -15.950 4.906 9.187 1.00 98.38 98 ALA A CA 1
ATOM 770 C C . ALA A 1 98 ? -15.550 4.078 10.422 1.00 98.38 98 ALA A C 1
ATOM 772 O O . ALA A 1 98 ? -16.324 3.904 11.357 1.00 98.38 98 ALA A O 1
ATOM 773 N N . ARG A 1 99 ? -14.283 3.655 10.509 1.00 97.38 99 ARG A N 1
ATOM 774 C CA . ARG A 1 99 ? -13.769 2.948 11.693 1.00 97.38 99 ARG A CA 1
ATOM 775 C C . ARG A 1 99 ? -13.804 3.805 12.958 1.00 97.38 99 ARG A C 1
ATOM 777 O O . ARG A 1 99 ? -13.962 3.259 14.045 1.00 97.38 99 ARG A O 1
ATOM 784 N N . LYS A 1 100 ? -13.633 5.125 12.842 1.00 98.06 100 LYS A N 1
ATOM 785 C CA . LYS A 1 100 ? -13.783 6.050 13.972 1.00 98.06 100 LYS A CA 1
ATOM 786 C C . LYS A 1 100 ? -15.229 6.099 14.463 1.00 98.06 100 LYS A C 1
ATOM 788 O O . LYS A 1 100 ? -15.453 6.081 15.668 1.00 98.06 100 LYS A O 1
ATOM 793 N N . GLU A 1 101 ? -16.188 6.134 13.542 1.00 98.00 101 GLU A N 1
ATOM 794 C CA . GLU A 1 101 ? -17.627 6.105 13.842 1.00 98.00 101 GLU A CA 1
ATOM 795 C C . GLU A 1 101 ? -18.043 4.787 14.517 1.00 98.00 101 GLU A C 1
ATOM 797 O O . GLU A 1 101 ? -18.872 4.793 15.420 1.00 98.00 101 GLU A O 1
ATOM 802 N N . GLU A 1 102 ? -17.383 3.676 14.175 1.00 96.50 102 GLU A N 1
ATOM 803 C CA . GLU A 1 102 ? -17.509 2.376 14.857 1.00 96.50 102 GLU A CA 1
ATOM 804 C C . GLU A 1 102 ? -16.844 2.325 16.253 1.00 96.50 102 GLU A C 1
ATOM 806 O O . GLU A 1 102 ? -16.818 1.271 16.889 1.00 96.50 102 GLU A O 1
ATOM 811 N N . GLY A 1 103 ? -16.258 3.426 16.735 1.00 96.62 103 GLY A N 1
ATOM 812 C CA . GLY A 1 103 ? -15.593 3.499 18.041 1.00 96.62 103 GLY A CA 1
ATOM 813 C C . GLY A 1 103 ? -14.138 3.013 18.059 1.00 96.62 103 GLY A C 1
ATOM 814 O O . GLY A 1 103 ? -13.564 2.837 19.132 1.00 96.62 103 GLY A O 1
ATOM 815 N N . LYS A 1 104 ? -13.510 2.800 16.895 1.00 95.31 104 LYS A N 1
ATOM 816 C CA . LYS A 1 104 ? -12.080 2.450 16.786 1.00 95.31 104 LYS A CA 1
ATOM 817 C C . LYS A 1 104 ? -11.212 3.719 16.693 1.00 95.31 104 LYS A C 1
ATOM 819 O O . LYS A 1 104 ? -11.738 4.807 16.477 1.00 95.31 104 LYS A O 1
ATOM 824 N N . PRO A 1 105 ? -9.865 3.628 16.771 1.00 94.44 105 PRO A N 1
ATOM 825 C CA . PRO A 1 105 ? -9.004 4.819 16.779 1.00 94.44 105 PRO A CA 1
ATOM 826 C C . PRO A 1 105 ? -9.126 5.744 15.558 1.00 94.44 105 PRO A C 1
ATOM 828 O O . PRO A 1 105 ? -8.767 6.914 15.647 1.00 94.44 105 PRO A O 1
ATOM 831 N N . GLY A 1 106 ? -9.562 5.230 14.401 1.00 95.50 106 GLY A N 1
ATOM 832 C CA . GLY A 1 106 ? -9.690 6.024 13.172 1.00 95.50 106 GLY A CA 1
ATOM 833 C C . GLY A 1 106 ? -8.376 6.618 12.650 1.00 95.50 106 GLY A C 1
ATOM 834 O O . GLY A 1 106 ? -8.386 7.588 11.898 1.00 95.50 106 GLY A O 1
ATOM 835 N N . LYS A 1 107 ? -7.233 6.067 13.074 1.00 97.50 107 LYS A N 1
ATOM 836 C CA . LYS A 1 107 ? -5.899 6.524 12.678 1.00 97.50 107 LYS A CA 1
ATOM 837 C C . LYS A 1 107 ? -5.511 5.919 11.331 1.00 97.50 107 LYS A C 1
ATOM 839 O O . LYS A 1 107 ? -5.508 4.698 11.186 1.00 97.50 107 LYS A O 1
ATOM 844 N N . LEU A 1 108 ? -5.102 6.766 10.390 1.00 98.38 108 LEU A N 1
ATOM 845 C CA . LEU A 1 108 ? -4.446 6.350 9.152 1.00 98.38 108 LEU A CA 1
ATOM 846 C C . LEU A 1 108 ? -2.925 6.501 9.293 1.00 98.38 108 LEU A C 1
ATOM 848 O O . LEU A 1 108 ? -2.434 7.418 9.948 1.00 98.38 108 LEU A O 1
ATOM 852 N N . THR A 1 109 ? -2.157 5.571 8.733 1.00 98.44 109 THR A N 1
ATOM 853 C CA . THR A 1 109 ? -0.688 5.613 8.744 1.00 98.44 109 THR A CA 1
ATOM 854 C C . THR A 1 109 ? -0.179 5.257 7.357 1.00 98.44 109 THR A C 1
ATOM 856 O O . THR A 1 109 ? -0.409 4.147 6.882 1.00 98.44 109 THR A O 1
ATOM 859 N N . LEU A 1 110 ? 0.508 6.203 6.715 1.00 98.38 110 LEU A N 1
ATOM 860 C CA . LEU A 1 110 ? 1.169 5.977 5.436 1.00 98.38 110 LEU A CA 1
ATOM 861 C C . LEU A 1 110 ? 2.459 5.179 5.657 1.00 98.38 110 LEU A C 1
ATOM 863 O O . LEU A 1 110 ? 3.316 5.573 6.447 1.00 98.38 110 LEU A O 1
ATOM 867 N N . VAL A 1 111 ? 2.613 4.074 4.929 1.00 98.38 111 VAL A N 1
ATOM 868 C CA . VAL A 1 111 ? 3.836 3.264 4.938 1.00 98.38 111 VAL A CA 1
ATOM 869 C C . VAL A 1 111 ? 4.515 3.393 3.583 1.00 98.38 111 VAL A C 1
ATOM 871 O O . VAL A 1 111 ? 4.015 2.899 2.576 1.00 98.38 111 VAL A O 1
ATOM 874 N N . HIS A 1 112 ? 5.674 4.044 3.563 1.00 97.50 112 HIS A N 1
ATOM 875 C CA . HIS A 1 112 ? 6.515 4.165 2.377 1.00 97.50 112 HIS A CA 1
ATOM 876 C C . HIS A 1 112 ? 7.993 4.298 2.784 1.00 97.50 112 HIS A C 1
ATOM 878 O O . HIS A 1 112 ? 8.320 4.457 3.959 1.00 97.50 112 HIS A O 1
ATOM 884 N N . LYS A 1 113 ? 8.909 4.247 1.811 1.00 97.12 113 LYS A N 1
ATOM 885 C CA . LYS A 1 113 ? 10.350 4.482 1.998 1.00 97.12 113 LYS A CA 1
ATOM 886 C C . LYS A 1 113 ? 10.792 5.827 1.407 1.00 97.12 113 LYS A C 1
ATOM 888 O O . LYS A 1 113 ? 11.616 5.875 0.498 1.00 97.12 113 LYS A O 1
ATOM 893 N N . THR A 1 114 ? 10.188 6.917 1.877 1.00 96.19 114 THR A N 1
ATOM 894 C CA . THR A 1 114 ? 10.348 8.282 1.324 1.00 96.19 114 THR A CA 1
ATOM 895 C C . THR A 1 114 ? 11.786 8.802 1.339 1.00 96.19 114 THR A C 1
ATOM 897 O O . THR A 1 114 ? 12.164 9.577 0.471 1.00 96.19 114 THR A O 1
ATOM 900 N N . ASN A 1 115 ? 12.617 8.329 2.268 1.00 95.50 115 ASN A N 1
ATOM 901 C CA . ASN A 1 115 ? 14.020 8.727 2.373 1.00 95.50 115 ASN A CA 1
ATOM 902 C C . ASN A 1 115 ? 14.941 8.135 1.287 1.00 95.50 115 ASN A C 1
ATOM 904 O O . ASN A 1 115 ? 16.072 8.588 1.152 1.00 95.50 115 ASN A O 1
ATOM 908 N N . VAL A 1 116 ? 14.487 7.117 0.547 1.00 97.12 116 VAL A N 1
ATOM 909 C CA . VAL A 1 116 ? 15.250 6.483 -0.547 1.00 97.12 116 VAL A CA 1
ATOM 910 C C . VAL A 1 116 ? 14.511 6.620 -1.875 1.00 97.12 116 VAL A C 1
ATOM 912 O O . VAL A 1 116 ? 15.108 6.945 -2.895 1.00 97.12 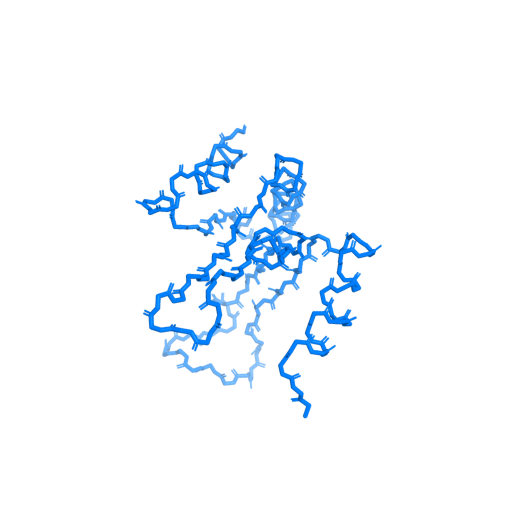116 VAL A O 1
ATOM 915 N N . LEU A 1 117 ? 13.198 6.390 -1.871 1.00 96.81 117 LEU A N 1
ATOM 916 C CA . LEU A 1 117 ? 12.344 6.507 -3.049 1.00 96.81 117 LEU A CA 1
ATOM 917 C C . LEU A 1 117 ? 11.811 7.936 -3.151 1.00 96.81 117 LEU A C 1
ATOM 919 O O . LEU A 1 117 ? 10.635 8.189 -2.897 1.00 96.81 117 LEU A O 1
ATOM 923 N N . THR A 1 118 ? 12.695 8.863 -3.505 1.00 97.44 118 THR A N 1
ATOM 924 C CA . THR A 1 118 ? 12.447 10.312 -3.457 1.00 97.44 118 THR A CA 1
ATOM 925 C C . THR A 1 118 ? 11.457 10.827 -4.499 1.00 97.44 118 THR A C 1
ATOM 927 O O . THR A 1 118 ? 10.999 11.949 -4.364 1.00 97.44 118 THR A O 1
ATOM 930 N N . TYR A 1 119 ? 11.093 10.034 -5.512 1.00 97.69 119 TYR A N 1
ATOM 931 C CA . TYR A 1 119 ? 10.066 10.407 -6.495 1.00 97.69 119 TYR A CA 1
ATOM 932 C C . TYR A 1 119 ? 8.707 9.788 -6.158 1.00 97.69 119 TYR A C 1
ATOM 934 O O . TYR A 1 119 ? 7.753 10.496 -5.847 1.00 97.69 119 TYR A O 1
ATOM 942 N N . ALA A 1 120 ? 8.618 8.453 -6.160 1.00 97.12 120 ALA A N 1
ATOM 943 C CA . ALA A 1 120 ? 7.370 7.755 -5.848 1.00 97.12 120 ALA A CA 1
ATOM 944 C C . ALA A 1 120 ? 6.920 8.015 -4.403 1.00 97.12 120 ALA A C 1
ATOM 946 O O . ALA A 1 120 ? 5.751 8.285 -4.155 1.00 97.12 120 ALA A O 1
ATOM 947 N N . GLY A 1 121 ? 7.849 7.986 -3.444 1.00 97.50 121 GLY A N 1
ATOM 948 C CA . GLY A 1 121 ? 7.526 8.239 -2.044 1.00 97.50 121 GLY A CA 1
ATOM 949 C C . GLY A 1 121 ? 7.136 9.674 -1.762 1.00 97.50 121 GLY A C 1
ATOM 950 O O . GLY A 1 121 ? 6.231 9.894 -0.966 1.00 97.50 121 GLY A O 1
ATOM 951 N N . ASP A 1 122 ? 7.778 10.629 -2.429 1.00 98.06 122 ASP A N 1
ATOM 952 C CA . ASP A 1 122 ? 7.388 12.034 -2.358 1.00 98.06 122 ASP A CA 1
ATOM 953 C C . ASP A 1 122 ? 5.980 12.261 -2.926 1.00 98.06 122 ASP A C 1
ATOM 955 O O . ASP A 1 122 ? 5.173 12.922 -2.279 1.00 98.06 122 ASP A O 1
ATOM 959 N N . LEU A 1 123 ? 5.636 11.645 -4.066 1.00 98.44 123 LEU A N 1
ATOM 960 C CA . LEU A 1 123 ? 4.277 11.695 -4.619 1.00 98.44 123 LEU A CA 1
ATOM 961 C C . LEU A 1 123 ? 3.230 11.216 -3.602 1.00 98.44 123 LEU A C 1
ATOM 963 O O . LEU A 1 123 ? 2.266 11.932 -3.343 1.00 98.44 123 LEU A O 1
ATOM 967 N N . TRP A 1 124 ? 3.442 10.038 -3.007 1.00 98.56 124 TRP A N 1
ATOM 968 C CA . TRP A 1 124 ? 2.556 9.491 -1.975 1.00 98.56 124 TRP A CA 1
ATOM 969 C C . TRP A 1 124 ? 2.482 10.380 -0.733 1.00 98.56 124 TRP A C 1
ATOM 971 O O . TRP A 1 124 ? 1.405 10.568 -0.177 1.00 98.56 124 TRP A O 1
ATOM 981 N N . TYR A 1 125 ? 3.619 10.914 -0.284 1.00 98.44 125 TYR A N 1
ATOM 982 C CA . TYR A 1 125 ? 3.684 11.732 0.922 1.00 98.44 125 TYR A CA 1
ATOM 983 C C . TYR A 1 125 ? 2.989 13.080 0.743 1.00 98.44 125 TYR A C 1
ATOM 985 O O . TYR A 1 125 ? 2.193 13.457 1.596 1.00 98.44 125 TYR A O 1
ATOM 993 N N . ARG A 1 126 ? 3.232 13.780 -0.372 1.00 98.25 126 ARG A N 1
ATOM 994 C CA . ARG A 1 126 ? 2.544 15.041 -0.674 1.00 98.25 126 ARG A CA 1
ATOM 995 C C . ARG A 1 126 ? 1.038 14.837 -0.764 1.00 98.25 126 ARG A C 1
ATOM 997 O O . ARG A 1 126 ? 0.319 15.508 -0.042 1.00 98.25 126 ARG A O 1
ATOM 1004 N N . ALA A 1 127 ? 0.584 13.852 -1.541 1.00 98.38 127 ALA A N 1
ATOM 1005 C CA . ALA A 1 127 ? -0.842 13.551 -1.668 1.00 98.38 127 ALA A CA 1
ATOM 1006 C C . ALA A 1 127 ? -1.499 13.149 -0.331 1.00 98.38 127 ALA A C 1
ATOM 1008 O O . ALA A 1 127 ? -2.677 13.401 -0.129 1.00 98.38 127 ALA A O 1
ATOM 1009 N N . PHE A 1 128 ? -0.753 12.530 0.591 1.00 98.31 128 PHE A N 1
ATOM 1010 C CA . PHE A 1 128 ? -1.245 12.174 1.928 1.00 98.31 128 PHE A CA 1
ATOM 1011 C C . PHE A 1 128 ? -1.373 13.370 2.884 1.00 98.31 128 PHE A C 1
ATOM 1013 O O . PHE A 1 128 ? -2.147 13.300 3.837 1.00 98.31 128 PHE A O 1
ATOM 1020 N N . MET A 1 129 ? -0.574 14.419 2.675 1.00 97.62 129 MET A N 1
ATOM 1021 C CA . MET A 1 129 ? -0.528 15.610 3.532 1.00 97.62 129 MET A CA 1
ATOM 1022 C C . MET A 1 129 ? -1.458 16.738 3.062 1.00 97.62 129 MET A C 1
ATOM 1024 O O . MET A 1 129 ? -1.637 17.700 3.809 1.00 97.62 129 MET A O 1
ATOM 1028 N N . GLU A 1 130 ? -1.988 16.636 1.842 1.00 94.00 130 GLU A N 1
ATOM 1029 C CA . GLU A 1 130 ? -3.029 17.511 1.279 1.00 94.00 130 GLU A CA 1
ATOM 1030 C C . GLU A 1 130 ? -4.398 17.246 1.929 1.00 94.00 130 GLU A C 1
ATOM 1032 O O . GLU A 1 130 ? -5.094 18.246 2.225 1.00 94.00 130 GLU A O 1
#

Radius of gyration: 18.77 Å; chains: 1; bounding box: 46×42×49 Å

pLDDT: mean 95.03, std 5.77, range [60.62, 98.69]

InterPro domains:
  IPR024084 Isopropylmalate dehydrogenase-like domain [PF00180] (11-128)
  IPR024084 Isopropylmalate dehydrogenase-like domain [SM01329] (1-130)
  IPR050501 Isocitrate and isopropylmalate dehydrogenases [PTHR43275] (2-128)

Foldseek 3Di:
DDPCCPVPVPVLCCCQVVVVQWDKDWKFADPPDDDPDPPDHRVRGTDIDTDGRNFFQSVPPWDWDPPPDPPIDTDTDGDDDLVSLLVSLVVLLVVLVVVVVVVHPSDDDDDDDCVVCVPVNVSNVVSNVD

Secondary structure (DSSP, 8-state):
--TTTTIIIIIIHHHHHTT--EEEEEEEPPTTPPPSSTT--TTT-EEEEEEE-SSBGGG--EEEESTTSTT-EEEE--B--HHHHHHHHHHHHHHHHHHHHTTS---------TTT-TTHHHHHHHHHH-

Sequence (130 aa):
MPPGVLEVGILLKLRFSLDQYINLRPVKLYPGVDCPLKDKGPEDIDFVVVRENTGGLYTGHGGVTRKGTPYEVATQMMVYDRQMVDRCLEYAFNLARARKEEGKPGKLTLVHKTNVLTYAGDLWYRAFME